Protein AF-A0A9X4DBH2-F1 (afdb_monomer)

Solvent-accessible surface area (backbone atoms only — not comparable to full-atom values): 5618 Å² total; per-residue (Å²): 136,82,80,78,72,73,73,74,44,54,33,68,60,86,96,43,78,29,51,61,69,58,45,52,50,52,53,50,53,49,46,52,51,32,44,53,52,13,64,74,72,30,42,86,63,58,96,86,48,52,70,72,48,34,61,42,11,27,55,34,41,23,24,67,49,37,30,56,54,22,40,54,47,9,51,42,30,42,74,34,65,38,63,69,54,24,56,48,30,36,50,52,20,52,51,46,36,52,50,28,48,50,71,54,75,108

Organism: NCBI:txid2219225

Nearest PDB structures (foldseek):
  2ib0-assembly1_B  TM=3.174E-01  e=1.523E+00  Mycobacterium tuberculosis
  6kmw-assembly1_aL  TM=4.645E-01  e=9.413E+00  Halomicronema hongdechloris C2206
  5fej-assembly4_D  TM=3.780E-01  e=9.964E+00  Synechocystis sp. PCC 6803

Foldseek 3Di:
DDPPPPPQLWQDDPPDTDGPVRLVVVLVVQLVVQLVVLVVFADDDDPPDDLVNLCRHSLNSSLVSQQVSLQVSLVSCVVSVNPPSVVVSNVVSVVSNVVSVVVSVD

Radius of gyration: 17.28 Å; Cα contacts (8 Å, |Δi|>4): 114; chains: 1; bounding box: 37×26×58 Å

Mean predicted aligned error: 6.91 Å

Secondary structure (DSSP, 8-state):
----------EEETTEEE-HHHHHHHHHHHHHHHHHHHHHH-B---TT--HHHHHTBHHHHHHHHHHHHHHHHHHHHHHTT-HHHHHHHHHHHHHHHHHHHHHHH-

Structure (mmCIF, N/CA/C/O backbone):
data_AF-A0A9X4DBH2-F1
#
_entry.id   AF-A0A9X4DBH2-F1
#
loop_
_atom_site.group_PDB
_atom_site.id
_atom_site.type_symbol
_atom_site.label_atom_id
_atom_site.label_alt_id
_atom_site.label_comp_id
_atom_site.label_asym_id
_atom_site.label_entity_id
_atom_site.label_seq_id
_atom_site.pdbx_PDB_ins_code
_atom_site.Cartn_x
_atom_site.Cartn_y
_atom_site.Cartn_z
_atom_site.occupancy
_atom_site.B_iso_or_equiv
_atom_site.auth_seq_id
_atom_site.auth_comp_id
_atom_site.auth_asym_id
_atom_site.auth_atom_id
_atom_site.pdbx_PDB_model_num
ATOM 1 N N . MET A 1 1 ? -19.204 12.731 36.543 1.00 34.22 1 MET A N 1
ATOM 2 C CA . MET A 1 1 ? -18.697 13.054 35.193 1.00 34.22 1 MET A CA 1
ATOM 3 C C . MET A 1 1 ? -17.994 11.804 34.668 1.00 34.22 1 MET A C 1
ATOM 5 O O . MET A 1 1 ? -16.819 11.606 34.934 1.00 34.22 1 MET A O 1
ATOM 9 N N . GLN A 1 2 ? -18.747 10.875 34.071 1.00 34.38 2 GLN A N 1
ATOM 10 C CA . GLN A 1 2 ? -18.169 9.677 33.456 1.00 34.38 2 GLN A CA 1
ATOM 11 C C . GLN A 1 2 ? -17.571 10.099 32.118 1.00 34.38 2 GLN A C 1
ATOM 13 O O . GLN A 1 2 ? -18.290 10.517 31.214 1.00 34.38 2 GLN A O 1
ATOM 18 N N . THR A 1 3 ? -16.249 10.038 32.016 1.00 40.84 3 THR A N 1
ATOM 19 C CA . THR A 1 3 ? -15.541 10.124 30.746 1.00 40.84 3 THR A CA 1
ATOM 20 C C . THR A 1 3 ? -15.946 8.908 29.922 1.00 40.84 3 THR A C 1
ATOM 22 O O . THR A 1 3 ? -15.447 7.803 30.111 1.00 40.84 3 THR A O 1
ATOM 25 N N . THR A 1 4 ? -16.901 9.092 29.014 1.00 37.91 4 THR A N 1
ATOM 26 C CA . THR A 1 4 ? -17.149 8.152 27.922 1.00 37.91 4 THR A CA 1
ATOM 27 C C . THR A 1 4 ? -15.887 8.118 27.070 1.00 37.91 4 THR A C 1
ATOM 29 O O . THR A 1 4 ? -15.710 8.934 26.163 1.00 37.91 4 THR A O 1
ATOM 32 N N . VAL A 1 5 ? -14.964 7.221 27.421 1.00 41.44 5 VAL A N 1
ATOM 33 C CA . VAL A 1 5 ? -13.816 6.861 26.595 1.00 41.44 5 VAL A CA 1
ATOM 34 C C . VAL A 1 5 ? -14.413 6.358 25.292 1.00 41.44 5 VAL A C 1
ATOM 36 O O . VAL A 1 5 ? -15.050 5.308 25.254 1.00 41.44 5 VAL A O 1
ATOM 39 N N . LYS A 1 6 ? -14.311 7.189 24.254 1.00 40.91 6 LYS A N 1
ATOM 40 C CA . LYS A 1 6 ? -14.785 6.912 22.902 1.00 40.91 6 LYS A CA 1
ATOM 41 C C . LYS A 1 6 ? -14.257 5.529 22.522 1.00 40.91 6 LYS A C 1
ATOM 43 O O . LYS A 1 6 ? -13.046 5.358 22.410 1.00 40.91 6 LYS A O 1
ATOM 48 N N . SER A 1 7 ? -15.166 4.554 22.454 1.00 43.62 7 SER A N 1
ATO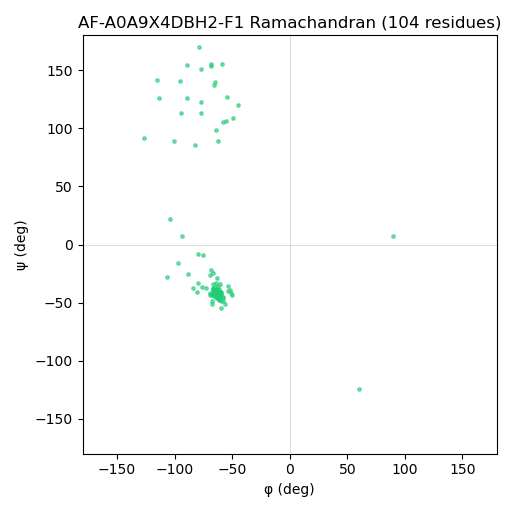M 49 C CA . SER A 1 7 ? -14.875 3.164 22.106 1.00 43.62 7 SER A CA 1
ATOM 50 C C . SER A 1 7 ? -13.947 3.168 20.893 1.00 43.62 7 SER A C 1
ATOM 52 O O . SER A 1 7 ? -14.254 3.814 19.887 1.00 43.62 7 SER A O 1
ATOM 54 N N . ALA A 1 8 ? -12.757 2.584 21.048 1.00 57.84 8 ALA A N 1
ATOM 55 C CA . ALA A 1 8 ? -11.793 2.492 19.964 1.00 57.84 8 ALA A CA 1
ATOM 56 C C . ALA A 1 8 ? -12.495 1.816 18.784 1.00 57.84 8 ALA A C 1
ATOM 58 O O . ALA A 1 8 ? -13.101 0.765 18.968 1.00 57.84 8 ALA A O 1
ATOM 59 N N . ALA A 1 9 ? -12.463 2.442 17.608 1.00 66.12 9 ALA A N 1
ATOM 60 C CA . ALA A 1 9 ? -13.051 1.881 16.400 1.00 66.12 9 ALA A CA 1
ATOM 61 C C . ALA A 1 9 ? -12.446 0.488 16.156 1.00 66.12 9 ALA A C 1
ATOM 63 O O . ALA A 1 9 ? -11.269 0.375 15.806 1.00 66.12 9 ALA A O 1
ATOM 64 N N . GLU A 1 10 ? -13.221 -0.567 16.407 1.00 82.44 10 GLU A N 1
ATOM 65 C CA . GLU A 1 10 ? -12.807 -1.938 16.125 1.00 82.44 10 GLU A CA 1
ATOM 66 C C . GLU A 1 10 ? -12.941 -2.183 14.623 1.00 82.44 10 GLU A C 1
ATOM 68 O O . GLU A 1 10 ? -14.003 -1.993 14.029 1.00 82.44 10 GLU A O 1
ATOM 73 N N . ILE A 1 11 ? -11.834 -2.572 13.995 1.00 84.12 11 ILE A N 1
ATOM 74 C CA . ILE A 1 11 ? -11.768 -2.835 12.561 1.00 84.12 11 ILE A CA 1
ATOM 75 C C . ILE A 1 11 ? -11.983 -4.331 12.358 1.00 84.12 11 ILE A C 1
ATOM 77 O O . ILE A 1 11 ? -11.157 -5.151 12.765 1.00 84.12 11 ILE A O 1
ATOM 81 N N . GLU A 1 12 ? -13.106 -4.685 11.737 1.00 85.19 12 GLU A N 1
ATOM 82 C CA . GLU A 1 12 ? -13.455 -6.073 11.434 1.00 85.19 12 GLU A CA 1
ATOM 83 C C . GLU A 1 12 ? -12.901 -6.489 10.063 1.00 85.19 12 GLU A C 1
ATOM 85 O O . GLU A 1 12 ? -13.168 -5.849 9.044 1.00 85.19 12 GLU A O 1
ATOM 90 N N . VAL A 1 13 ? -12.147 -7.589 10.036 1.00 82.69 13 VAL A N 1
ATOM 91 C CA . VAL A 1 13 ? -11.588 -8.201 8.823 1.00 82.69 13 VAL A CA 1
ATOM 92 C C . VAL A 1 13 ? -11.996 -9.671 8.799 1.00 82.69 13 VAL A C 1
ATOM 94 O O . VAL A 1 13 ? -11.333 -10.533 9.379 1.00 82.69 13 VAL A O 1
ATOM 97 N N . GLY A 1 14 ? -13.126 -9.966 8.153 1.00 83.00 14 GLY A N 1
ATOM 98 C CA . GLY A 1 14 ? -13.719 -11.303 8.197 1.00 83.00 14 GLY A CA 1
ATOM 99 C C . GLY A 1 14 ? -14.066 -11.698 9.642 1.00 83.00 14 GLY A C 1
ATOM 100 O O . GLY A 1 14 ? -14.795 -10.951 10.292 1.00 83.00 14 GLY A O 1
ATOM 101 N N . PRO A 1 15 ? -13.565 -12.832 10.169 1.00 84.50 15 PRO A N 1
ATOM 102 C CA . PRO A 1 15 ? -13.826 -13.246 11.549 1.00 84.50 15 PRO A CA 1
ATOM 103 C C . PRO A 1 15 ? -12.948 -12.525 12.588 1.00 84.50 15 PRO A C 1
ATOM 105 O O . PRO A 1 15 ? -13.149 -12.707 13.787 1.00 84.50 15 PRO A O 1
ATOM 108 N N . PHE A 1 16 ? -11.951 -11.746 12.158 1.00 85.19 16 PHE A N 1
ATOM 109 C CA . PHE A 1 16 ? -10.978 -11.121 13.051 1.00 85.19 16 PHE A CA 1
ATOM 110 C C . PHE A 1 16 ? -11.376 -9.689 13.406 1.00 85.19 16 PHE A C 1
ATOM 112 O O . PHE A 1 16 ? -11.814 -8.921 12.548 1.00 85.19 16 PHE A O 1
ATOM 119 N N . ARG A 1 17 ? -11.157 -9.312 14.669 1.00 87.00 17 ARG A N 1
ATOM 120 C CA . ARG A 1 17 ? -11.335 -7.945 15.170 1.00 87.00 17 ARG A CA 1
ATOM 121 C C . ARG A 1 17 ? -9.993 -7.366 15.571 1.00 87.00 17 ARG A C 1
ATOM 123 O O . ARG A 1 17 ? -9.275 -7.960 16.373 1.00 87.00 17 ARG A O 1
ATOM 130 N N . TYR A 1 18 ? -9.671 -6.203 15.026 1.00 85.56 18 TYR A N 1
ATOM 131 C CA . TYR A 1 18 ? -8.435 -5.499 15.322 1.00 85.56 18 TYR A CA 1
ATOM 132 C C . TYR A 1 18 ? -8.727 -4.174 16.011 1.00 85.56 18 TYR A C 1
ATOM 134 O O . TYR A 1 18 ? -9.640 -3.440 15.634 1.00 85.56 18 TYR A O 1
ATOM 142 N N . THR A 1 19 ? -7.884 -3.824 16.980 1.00 88.50 19 THR A N 1
ATOM 143 C CA . THR A 1 19 ? -7.747 -2.421 17.372 1.00 88.50 19 THR A CA 1
ATOM 144 C C . THR A 1 19 ? -7.082 -1.652 16.234 1.00 88.50 19 THR A C 1
ATOM 146 O O . THR A 1 19 ? -6.307 -2.217 15.461 1.00 88.50 19 THR A O 1
ATOM 149 N N . GLU A 1 20 ? -7.320 -0.347 16.159 1.00 84.31 20 GLU A N 1
ATOM 150 C CA . GLU A 1 20 ? -6.730 0.523 15.135 1.00 84.31 20 GLU A CA 1
ATOM 151 C C . GLU A 1 20 ? -5.197 0.378 15.031 1.00 84.31 20 GLU A C 1
ATOM 153 O O . GLU A 1 20 ? -4.647 0.260 13.939 1.00 84.31 20 GLU A O 1
ATOM 158 N N . ARG A 1 21 ? -4.495 0.283 16.171 1.00 85.94 21 ARG A N 1
ATOM 159 C CA . ARG A 1 21 ? -3.035 0.082 16.207 1.00 85.94 21 ARG A CA 1
ATOM 160 C C . ARG A 1 21 ? -2.613 -1.287 15.682 1.00 85.94 21 ARG A C 1
ATOM 162 O O . ARG A 1 21 ? -1.647 -1.373 14.929 1.00 85.94 21 ARG A O 1
ATOM 169 N N . ALA A 1 22 ? -3.321 -2.346 16.076 1.00 88.12 22 ALA A N 1
ATOM 170 C CA . ALA A 1 22 ? -3.032 -3.695 15.596 1.00 88.12 22 ALA A CA 1
ATOM 171 C C . ALA A 1 22 ? -3.283 -3.802 14.086 1.00 88.12 22 ALA A C 1
ATOM 173 O O . ALA A 1 22 ? -2.507 -4.435 13.379 1.00 88.12 22 ALA A O 1
ATOM 174 N N . TYR A 1 23 ? -4.317 -3.123 13.591 1.00 89.94 23 TYR A N 1
ATOM 175 C CA . TYR A 1 23 ? -4.628 -3.058 12.172 1.00 89.94 23 TYR A CA 1
ATOM 176 C C . TYR A 1 23 ? -3.573 -2.292 11.361 1.00 89.94 23 TYR A C 1
ATOM 178 O O . TYR A 1 23 ? -3.149 -2.728 10.295 1.00 89.94 23 TYR A O 1
ATOM 186 N N . LEU A 1 24 ? -3.082 -1.164 11.876 1.00 88.81 24 LEU A N 1
ATOM 187 C CA . LEU A 1 24 ? -1.969 -0.456 11.242 1.00 88.81 24 LEU A CA 1
ATOM 188 C C . LEU A 1 24 ? -0.692 -1.300 11.224 1.00 88.81 24 LEU A C 1
ATOM 190 O O . LEU A 1 24 ? 0.025 -1.294 10.226 1.00 88.81 24 LEU A O 1
ATOM 194 N N . ALA A 1 25 ? -0.421 -2.053 12.292 1.00 90.12 25 ALA A N 1
ATOM 195 C CA . ALA A 1 25 ? 0.717 -2.963 12.335 1.00 90.12 25 ALA A CA 1
ATOM 196 C C . ALA A 1 25 ? 0.591 -4.087 11.293 1.00 90.12 25 ALA A C 1
ATOM 198 O O . ALA A 1 25 ? 1.570 -4.397 10.618 1.00 90.12 25 ALA A O 1
ATOM 199 N N . THR A 1 26 ? -0.600 -4.665 11.097 1.00 91.38 26 THR A N 1
ATOM 200 C CA . THR A 1 26 ? -0.802 -5.681 10.051 1.00 91.38 26 THR A CA 1
ATOM 201 C C . THR A 1 26 ? -0.645 -5.093 8.652 1.00 91.38 26 THR A C 1
ATOM 203 O O . THR A 1 26 ? 0.021 -5.704 7.817 1.00 91.38 26 THR A O 1
ATOM 206 N N . LEU A 1 27 ? -1.171 -3.890 8.400 1.00 91.38 27 LEU A N 1
ATOM 207 C CA . LEU A 1 27 ? -0.959 -3.176 7.138 1.00 91.38 27 LEU A CA 1
ATOM 208 C C . LEU A 1 27 ? 0.523 -2.874 6.880 1.00 91.38 27 LEU A C 1
ATOM 210 O O . LEU A 1 27 ? 0.990 -3.048 5.757 1.00 91.38 27 LEU A O 1
ATOM 214 N N . LEU A 1 28 ? 1.273 -2.472 7.910 1.00 91.62 28 LEU A N 1
ATOM 215 C CA . LEU A 1 28 ? 2.715 -2.246 7.815 1.00 91.62 28 LEU A CA 1
ATOM 216 C C . LEU A 1 28 ? 3.453 -3.540 7.445 1.00 91.62 28 LEU A C 1
ATOM 218 O O . LEU A 1 28 ? 4.260 -3.542 6.518 1.00 91.62 28 LEU A O 1
ATOM 222 N N . CYS A 1 29 ? 3.152 -4.651 8.123 1.00 93.94 29 CYS A N 1
ATOM 223 C CA . CYS A 1 29 ? 3.741 -5.953 7.809 1.00 93.94 29 CYS A CA 1
ATOM 224 C C . CYS A 1 29 ? 3.433 -6.387 6.368 1.00 93.94 29 CYS A C 1
ATOM 226 O O . CYS A 1 29 ? 4.320 -6.876 5.671 1.00 93.94 29 CYS A O 1
ATOM 228 N N . LEU A 1 30 ? 2.201 -6.166 5.898 1.00 93.25 30 LEU A N 1
ATOM 229 C CA . LEU A 1 30 ? 1.812 -6.445 4.515 1.00 93.25 30 LEU A CA 1
ATOM 230 C C . LEU A 1 30 ? 2.559 -5.556 3.515 1.00 93.25 30 LEU A C 1
ATOM 232 O O . LEU A 1 30 ? 2.999 -6.054 2.484 1.00 93.25 30 LEU A O 1
ATOM 236 N N . ALA A 1 31 ? 2.752 -4.272 3.821 1.00 92.25 31 ALA A N 1
ATOM 237 C CA . ALA A 1 31 ? 3.518 -3.360 2.975 1.00 92.25 31 ALA A CA 1
ATOM 238 C C . ALA A 1 31 ? 5.001 -3.761 2.891 1.00 92.25 31 ALA A C 1
ATOM 240 O O . ALA A 1 31 ? 5.579 -3.757 1.806 1.00 92.25 31 ALA A O 1
ATOM 241 N N . ILE A 1 32 ? 5.609 -4.175 4.007 1.00 93.19 32 ILE A N 1
ATOM 242 C CA . ILE A 1 32 ? 6.980 -4.707 4.027 1.00 93.19 32 ILE A CA 1
ATOM 243 C C . ILE A 1 32 ? 7.064 -5.995 3.198 1.00 93.19 32 ILE A C 1
ATOM 245 O O . ILE A 1 32 ? 7.971 -6.141 2.380 1.00 93.19 32 ILE A O 1
ATOM 249 N N . GLY A 1 33 ? 6.099 -6.905 3.356 1.00 93.94 33 GLY A N 1
ATOM 250 C CA . GLY A 1 33 ? 6.009 -8.118 2.544 1.00 93.94 33 GLY A CA 1
ATOM 251 C C . GLY A 1 33 ? 5.869 -7.812 1.051 1.00 93.94 33 GLY A C 1
ATOM 252 O O . GLY A 1 33 ? 6.564 -8.409 0.235 1.00 93.94 33 GLY A O 1
ATOM 253 N N . ALA A 1 34 ? 5.038 -6.832 0.690 1.00 93.81 34 ALA A N 1
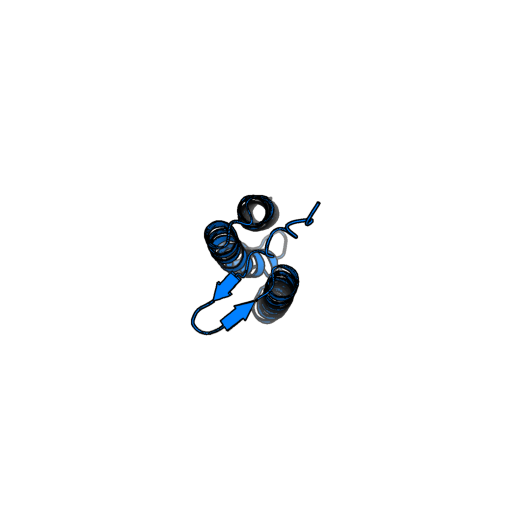ATOM 254 C CA . ALA A 1 34 ? 4.878 -6.369 -0.685 1.00 93.81 34 ALA A CA 1
ATOM 255 C C . ALA A 1 34 ? 6.188 -5.819 -1.269 1.00 93.81 34 ALA A C 1
ATOM 257 O O . ALA A 1 34 ? 6.525 -6.138 -2.406 1.00 93.81 34 ALA A O 1
ATOM 258 N N . LEU A 1 35 ? 6.952 -5.047 -0.492 1.00 91.88 35 LEU A N 1
ATOM 259 C CA . LEU A 1 35 ? 8.266 -4.543 -0.904 1.00 91.88 35 LEU A CA 1
ATOM 260 C C . LEU A 1 35 ? 9.280 -5.675 -1.099 1.00 91.88 35 LEU A C 1
ATOM 262 O O . LEU A 1 35 ? 9.994 -5.687 -2.100 1.00 91.88 35 LEU A O 1
ATOM 266 N N . ALA A 1 36 ? 9.321 -6.645 -0.183 1.00 93.00 36 ALA A N 1
ATOM 267 C CA . ALA A 1 36 ? 10.195 -7.806 -0.313 1.00 93.00 36 ALA A CA 1
ATOM 268 C C . ALA A 1 36 ? 9.845 -8.624 -1.569 1.00 93.00 36 ALA A C 1
ATOM 270 O O . ALA A 1 36 ? 10.722 -8.913 -2.380 1.00 93.00 36 ALA A O 1
ATOM 271 N N . LEU A 1 37 ? 8.561 -8.908 -1.802 1.00 92.69 37 LEU A N 1
ATOM 272 C CA . LEU A 1 37 ? 8.103 -9.598 -3.012 1.00 92.69 37 LEU A CA 1
ATOM 273 C C . LEU A 1 37 ? 8.440 -8.811 -4.282 1.00 92.69 37 LEU A C 1
ATOM 275 O O . LEU A 1 37 ? 8.929 -9.385 -5.254 1.00 92.69 37 LEU A O 1
ATOM 279 N N . ALA A 1 38 ? 8.244 -7.493 -4.264 1.00 93.12 38 ALA A N 1
ATOM 280 C CA . ALA A 1 38 ? 8.611 -6.635 -5.379 1.00 93.12 38 ALA A CA 1
ATOM 281 C C . ALA A 1 38 ? 10.118 -6.672 -5.664 1.00 93.12 38 ALA A C 1
ATOM 283 O O . ALA A 1 38 ? 10.500 -6.704 -6.828 1.00 93.12 38 ALA A O 1
ATOM 284 N N . SER A 1 39 ? 10.975 -6.728 -4.639 1.00 90.50 39 SER A N 1
ATOM 285 C CA . SER A 1 39 ? 12.428 -6.871 -4.827 1.00 90.50 39 SER A CA 1
ATOM 286 C C . SER A 1 39 ? 12.852 -8.241 -5.362 1.00 90.50 39 SER A C 1
ATOM 288 O O . SER A 1 39 ? 13.881 -8.340 -6.020 1.00 90.50 39 SER A O 1
ATOM 290 N N . MET A 1 40 ? 12.067 -9.292 -5.108 1.00 92.75 40 MET A N 1
ATOM 291 C CA . MET A 1 40 ? 12.357 -10.639 -5.609 1.00 92.75 40 MET A CA 1
ATOM 292 C C . MET A 1 40 ? 11.959 -10.823 -7.076 1.00 92.75 40 MET A C 1
ATOM 294 O O . MET A 1 40 ? 12.595 -11.597 -7.785 1.00 92.75 40 MET A O 1
ATOM 298 N N . VAL A 1 41 ? 10.888 -10.158 -7.518 1.00 90.88 41 VAL A N 1
ATOM 299 C CA . VAL A 1 41 ? 10.290 -10.368 -8.851 1.00 90.88 41 VAL A CA 1
ATOM 300 C C . VAL A 1 41 ? 10.586 -9.214 -9.810 1.00 90.88 41 VAL A C 1
ATOM 302 O O . VAL A 1 41 ? 10.608 -9.398 -11.025 1.00 90.88 41 VAL A O 1
ATOM 305 N N . GLY A 1 42 ? 10.787 -8.011 -9.279 1.00 85.69 42 GLY A N 1
ATOM 306 C CA . GLY A 1 42 ? 10.964 -6.806 -10.071 1.00 85.69 42 GLY A CA 1
ATOM 307 C C . GLY A 1 42 ? 12.344 -6.682 -10.688 1.00 85.69 42 GLY A C 1
ATOM 308 O O . GLY A 1 42 ? 13.353 -7.133 -10.153 1.00 85.69 42 GLY A O 1
ATOM 309 N N . SER A 1 43 ? 12.375 -6.009 -11.830 1.00 85.25 43 SER A N 1
ATOM 310 C CA . SER A 1 43 ? 13.613 -5.661 -12.515 1.00 85.25 43 SER A CA 1
ATOM 311 C C . SER A 1 43 ? 14.152 -4.305 -12.047 1.00 85.25 43 SER A C 1
ATOM 313 O O . SER A 1 43 ? 13.403 -3.434 -11.591 1.00 85.25 43 SER A O 1
ATOM 315 N N . HIS A 1 44 ? 15.464 -4.115 -12.180 1.00 86.62 44 HIS A N 1
ATOM 316 C CA . HIS A 1 44 ? 16.116 -2.812 -12.053 1.00 86.62 44 HIS A CA 1
ATOM 317 C C . HIS A 1 44 ? 16.402 -2.277 -13.463 1.00 86.62 44 HIS A C 1
ATOM 319 O O . HIS A 1 44 ? 17.449 -2.601 -14.028 1.00 86.62 44 HIS A O 1
ATOM 325 N N . PRO A 1 45 ? 15.458 -1.541 -14.081 1.00 80.88 45 PRO A N 1
ATOM 326 C CA . PRO A 1 45 ? 15.624 -1.061 -15.447 1.00 80.88 45 PRO A CA 1
ATOM 327 C C . PRO A 1 45 ? 16.787 -0.066 -15.550 1.00 80.88 45 PRO A C 1
ATOM 329 O O .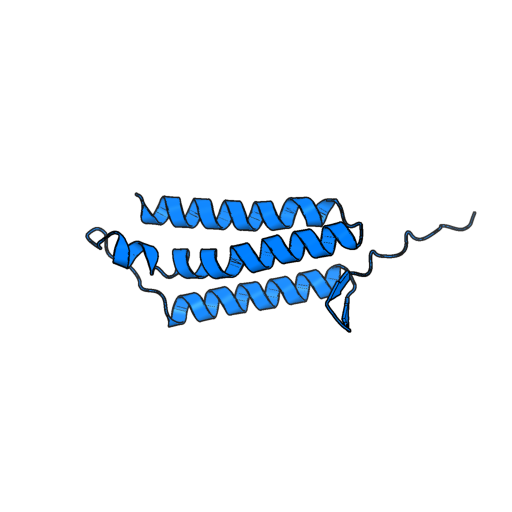 PRO A 1 45 ? 16.965 0.795 -14.690 1.00 80.88 45 PRO A O 1
ATOM 332 N N . THR A 1 46 ? 17.561 -0.172 -16.628 1.00 83.12 46 THR A N 1
ATOM 333 C CA . THR A 1 46 ? 18.535 0.845 -17.050 1.00 83.12 46 THR A CA 1
ATOM 334 C C . THR A 1 46 ? 17.829 2.002 -17.772 1.00 83.12 46 THR A C 1
ATOM 336 O O . THR A 1 46 ? 16.644 1.900 -18.098 1.00 83.12 46 THR A O 1
ATOM 339 N N . SER A 1 47 ? 18.535 3.108 -18.048 1.00 77.25 47 SER A N 1
ATOM 340 C CA . SER A 1 47 ? 17.958 4.281 -18.738 1.00 77.25 47 SER A CA 1
ATOM 341 C C . SER A 1 47 ? 17.286 3.922 -20.066 1.00 77.25 47 SER A C 1
ATOM 343 O O . SER A 1 47 ? 16.229 4.456 -20.389 1.00 77.25 47 SER A O 1
ATOM 345 N N . ASP A 1 48 ? 17.847 2.953 -20.785 1.00 82.56 48 ASP A N 1
ATOM 346 C CA . ASP A 1 48 ? 17.410 2.582 -22.134 1.00 82.56 48 ASP A CA 1
ATOM 347 C C . ASP A 1 48 ? 16.383 1.437 -22.116 1.00 82.56 48 ASP A C 1
ATOM 349 O O . ASP A 1 48 ? 16.018 0.881 -23.154 1.00 82.56 48 ASP A O 1
ATOM 353 N N . ALA A 1 49 ? 15.917 1.048 -20.926 1.00 82.19 49 ALA A N 1
ATOM 354 C CA . ALA A 1 49 ? 14.955 -0.025 -20.771 1.00 82.19 49 ALA A CA 1
ATOM 355 C C . ALA A 1 49 ? 13.606 0.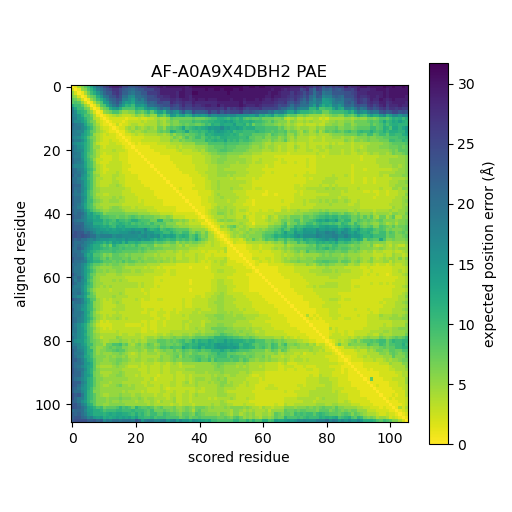345 -21.400 1.00 82.19 49 ALA A C 1
ATOM 357 O O . ALA A 1 49 ? 13.078 1.445 -21.211 1.00 82.19 49 ALA A O 1
ATOM 358 N N . THR A 1 50 ? 13.017 -0.625 -22.101 1.00 87.38 50 THR A N 1
ATOM 359 C CA . THR A 1 50 ? 11.690 -0.482 -22.707 1.00 87.38 50 THR A CA 1
ATOM 360 C C . THR A 1 50 ? 10.624 -0.172 -21.655 1.00 87.38 50 THR A C 1
ATOM 362 O O . THR A 1 50 ? 10.743 -0.575 -20.494 1.00 87.38 50 THR A O 1
ATOM 365 N N . LEU A 1 51 ? 9.526 0.472 -22.070 1.00 85.25 51 LEU A N 1
ATOM 366 C CA . LEU A 1 51 ? 8.380 0.740 -21.192 1.00 85.25 51 LEU A CA 1
ATOM 367 C C . LEU A 1 51 ? 7.885 -0.540 -20.495 1.00 85.25 51 LEU A C 1
ATOM 369 O O . LEU A 1 51 ? 7.575 -0.513 -19.309 1.00 85.25 51 LEU A O 1
ATOM 373 N N . ALA A 1 52 ? 7.870 -1.673 -21.205 1.00 85.56 52 ALA A N 1
ATOM 374 C CA . ALA A 1 52 ? 7.476 -2.962 -20.643 1.00 85.56 52 ALA A CA 1
ATOM 375 C C . ALA A 1 52 ? 8.380 -3.381 -19.471 1.00 85.56 52 ALA A C 1
ATOM 377 O O . ALA A 1 52 ? 7.881 -3.777 -18.424 1.00 85.56 52 ALA A O 1
ATOM 378 N N . THR A 1 53 ? 9.700 -3.226 -19.599 1.00 85.88 53 THR A N 1
ATOM 379 C CA . THR A 1 53 ? 10.652 -3.506 -18.511 1.00 85.88 53 THR A CA 1
ATOM 380 C C . THR A 1 53 ? 10.443 -2.561 -17.327 1.00 85.88 53 THR A C 1
ATOM 382 O O . THR A 1 53 ? 10.456 -2.995 -16.178 1.00 85.88 53 THR A O 1
ATOM 385 N N . ARG A 1 54 ? 10.176 -1.277 -17.592 1.00 86.06 54 ARG A N 1
ATOM 386 C CA . ARG A 1 54 ? 9.909 -0.270 -16.552 1.00 86.06 54 ARG A CA 1
ATOM 387 C C . ARG A 1 54 ? 8.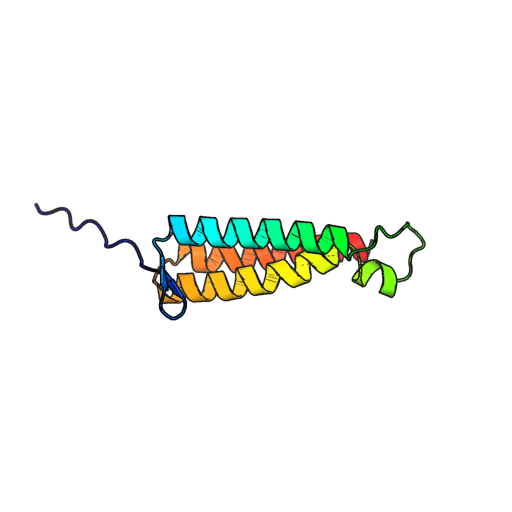598 -0.531 -15.793 1.00 86.06 54 ARG A C 1
ATOM 389 O O . ARG A 1 54 ? 8.547 -0.331 -14.581 1.00 86.06 54 ARG A O 1
ATOM 396 N N . MET A 1 55 ? 7.577 -1.068 -16.463 1.00 86.06 55 MET A N 1
ATOM 397 C CA . MET A 1 55 ? 6.308 -1.492 -15.843 1.00 86.06 55 MET A CA 1
ATOM 398 C C . MET A 1 55 ? 6.457 -2.716 -14.928 1.00 86.06 55 MET A C 1
ATOM 400 O O . MET A 1 55 ? 5.645 -2.915 -14.028 1.00 86.06 55 MET A O 1
ATOM 404 N N . VAL A 1 56 ? 7.515 -3.508 -15.118 1.00 88.88 56 VAL A N 1
ATOM 405 C CA . VAL A 1 56 ? 7.894 -4.640 -14.252 1.00 88.88 56 VAL A CA 1
ATOM 406 C C . VAL A 1 56 ? 9.085 -4.250 -13.361 1.00 88.88 56 VAL A C 1
ATOM 408 O O . VAL A 1 56 ? 9.844 -5.095 -12.885 1.00 88.88 56 VAL A O 1
ATOM 411 N N . SER A 1 57 ? 9.300 -2.952 -13.138 1.00 91.19 57 SER A N 1
ATOM 412 C CA . SER A 1 57 ? 10.309 -2.493 -12.188 1.00 91.19 57 SER A CA 1
ATOM 413 C C . SER A 1 57 ? 9.901 -2.837 -10.758 1.00 91.19 57 SER A C 1
ATOM 415 O O . SER A 1 57 ? 8.712 -2.909 -10.436 1.00 91.19 57 SER A O 1
ATOM 417 N N . VAL A 1 58 ? 10.887 -2.988 -9.873 1.00 91.88 58 VAL A N 1
ATOM 418 C CA . VAL A 1 58 ? 10.644 -3.183 -8.431 1.00 91.88 58 VAL A CA 1
ATOM 419 C C . VAL A 1 58 ? 9.678 -2.127 -7.881 1.00 91.88 58 VAL A C 1
ATOM 421 O O . VAL A 1 58 ? 8.750 -2.458 -7.148 1.00 91.88 58 VAL A O 1
ATOM 424 N N . GLN A 1 59 ? 9.845 -0.860 -8.270 1.00 90.12 59 GLN A N 1
ATOM 425 C CA . GLN A 1 59 ? 8.984 0.231 -7.809 1.00 90.12 59 GLN A CA 1
ATOM 426 C C . GLN A 1 59 ? 7.546 0.085 -8.310 1.00 90.12 59 GLN A C 1
ATOM 428 O O . GLN A 1 59 ? 6.610 0.278 -7.531 1.00 90.12 59 GLN A O 1
ATOM 433 N N . MET A 1 60 ? 7.358 -0.299 -9.577 1.00 92.06 60 MET A N 1
ATOM 434 C CA . MET A 1 60 ? 6.013 -0.478 -10.112 1.00 92.06 60 MET A CA 1
ATOM 435 C C . MET A 1 60 ? 5.294 -1.679 -9.514 1.00 92.06 60 MET A C 1
ATOM 437 O O . MET A 1 60 ? 4.133 -1.564 -9.122 1.00 92.06 60 MET A O 1
ATOM 441 N N . ILE A 1 61 ? 5.984 -2.809 -9.370 1.00 93.00 61 ILE A N 1
ATOM 442 C CA . ILE A 1 61 ? 5.411 -3.990 -8.719 1.00 93.00 61 ILE A CA 1
ATOM 443 C C . ILE A 1 61 ? 5.043 -3.667 -7.268 1.00 93.00 61 ILE A C 1
ATOM 445 O O . ILE A 1 61 ? 3.938 -3.988 -6.833 1.00 93.00 61 ILE A O 1
ATOM 449 N N . ALA A 1 62 ? 5.918 -2.972 -6.534 1.00 92.56 62 ALA A N 1
ATOM 450 C CA . ALA A 1 62 ? 5.621 -2.533 -5.174 1.00 92.56 62 ALA A CA 1
ATOM 451 C C . ALA A 1 62 ? 4.367 -1.651 -5.128 1.00 92.56 62 ALA A C 1
ATOM 453 O O . ALA A 1 62 ? 3.493 -1.872 -4.291 1.00 92.56 62 ALA A O 1
ATOM 454 N N . ALA A 1 63 ? 4.232 -0.693 -6.047 1.00 92.75 63 ALA A N 1
ATOM 455 C CA . ALA A 1 63 ? 3.053 0.160 -6.106 1.00 92.75 63 ALA A CA 1
ATOM 456 C C . ALA A 1 63 ? 1.774 -0.629 -6.422 1.00 92.75 63 ALA A C 1
ATOM 458 O O . ALA A 1 63 ? 0.762 -0.430 -5.750 1.00 92.75 63 ALA A O 1
ATOM 459 N N . TYR A 1 64 ? 1.818 -1.574 -7.364 1.00 92.50 64 TYR A N 1
ATOM 460 C CA . TYR A 1 64 ? 0.667 -2.426 -7.677 1.00 92.50 64 TYR A CA 1
ATOM 461 C C . TYR A 1 64 ? 0.235 -3.318 -6.513 1.00 92.50 64 TYR A C 1
ATOM 463 O O . TYR A 1 64 ? -0.951 -3.620 -6.395 1.00 92.50 64 TYR A O 1
ATOM 471 N N . LEU A 1 65 ? 1.158 -3.707 -5.633 1.00 93.50 65 LEU A N 1
ATOM 472 C CA . LEU A 1 65 ? 0.838 -4.461 -4.422 1.00 93.50 65 LEU A CA 1
ATOM 473 C C . LEU A 1 65 ? 0.322 -3.551 -3.294 1.00 93.50 65 LEU A C 1
ATOM 475 O O . LEU A 1 65 ? -0.635 -3.902 -2.608 1.00 93.50 65 LEU A O 1
ATOM 479 N N . ILE A 1 66 ? 0.909 -2.366 -3.108 1.00 93.06 66 ILE A N 1
ATOM 480 C CA . ILE A 1 66 ? 0.584 -1.450 -2.000 1.00 93.06 66 ILE A CA 1
ATOM 481 C C . ILE A 1 66 ? -0.746 -0.710 -2.220 1.00 93.06 66 ILE A C 1
ATOM 483 O O . ILE A 1 66 ? -1.498 -0.498 -1.264 1.00 93.06 66 ILE A O 1
ATOM 487 N N . VAL A 1 67 ? -1.084 -0.328 -3.454 1.00 93.75 67 VAL A N 1
ATOM 488 C CA . VAL A 1 67 ? -2.339 0.382 -3.777 1.00 93.75 67 VAL A CA 1
ATOM 489 C C . VAL A 1 67 ? -3.598 -0.376 -3.328 1.00 93.75 67 VAL A C 1
ATOM 491 O O . VAL A 1 67 ? -4.426 0.228 -2.640 1.00 93.75 67 VAL A O 1
ATOM 494 N N . PRO A 1 68 ? -3.792 -1.670 -3.645 1.00 92.12 68 PRO A N 1
ATOM 495 C CA . PRO A 1 68 ? -4.965 -2.399 -3.174 1.00 92.12 68 PRO A CA 1
ATOM 496 C C . PRO A 1 68 ? -4.950 -2.587 -1.652 1.00 92.12 68 PRO A C 1
ATOM 498 O O . PRO A 1 68 ? -5.997 -2.427 -1.030 1.00 92.12 68 PRO A O 1
ATOM 501 N N . ILE A 1 69 ? -3.787 -2.836 -1.033 1.00 92.50 69 ILE A N 1
ATOM 502 C CA . ILE A 1 69 ? -3.659 -2.963 0.434 1.00 92.50 69 ILE A CA 1
ATOM 503 C C . ILE A 1 69 ? -4.146 -1.686 1.126 1.00 92.50 69 ILE A C 1
ATOM 505 O O . ILE A 1 69 ? -4.957 -1.732 2.050 1.00 92.50 69 ILE A O 1
ATOM 509 N N . THR A 1 70 ? -3.678 -0.534 0.655 1.00 92.94 70 THR A N 1
ATOM 510 C CA . THR A 1 70 ? -4.026 0.771 1.224 1.00 92.94 70 THR A CA 1
ATOM 511 C C . THR A 1 70 ? -5.461 1.189 0.905 1.00 92.94 70 THR A C 1
ATOM 513 O O . THR A 1 70 ? -6.143 1.722 1.774 1.00 92.94 70 THR A O 1
ATOM 516 N N . SER A 1 71 ? -5.973 0.891 -0.290 1.00 91.25 71 SER A N 1
ATOM 517 C CA . SER A 1 71 ? -7.359 1.204 -0.665 1.00 91.25 71 SER A CA 1
ATOM 518 C C . SER A 1 71 ? -8.367 0.374 0.131 1.00 91.25 71 SER A C 1
ATOM 520 O O . SER A 1 71 ? -9.295 0.921 0.729 1.00 91.25 71 SER A O 1
ATOM 522 N N . VAL A 1 72 ? -8.157 -0.946 0.202 1.00 90.31 72 VAL A N 1
ATOM 523 C CA . VAL A 1 72 ? -8.986 -1.850 1.014 1.00 90.31 72 VAL A CA 1
ATOM 524 C C . VAL A 1 72 ? -8.848 -1.496 2.491 1.00 90.31 72 VAL A C 1
ATOM 526 O O . VAL A 1 72 ? -9.848 -1.459 3.208 1.00 90.31 72 VAL A O 1
ATOM 529 N N . GLY A 1 73 ? -7.639 -1.155 2.943 1.00 89.19 73 GLY A N 1
ATOM 530 C CA . GLY A 1 73 ? -7.429 -0.741 4.321 1.00 89.19 73 GLY A CA 1
ATOM 531 C C . GLY A 1 73 ? -8.125 0.562 4.689 1.00 89.19 73 GLY A C 1
ATOM 532 O O . GLY A 1 73 ? -8.759 0.645 5.738 1.00 89.19 73 GLY A O 1
ATOM 533 N N . GLY A 1 74 ? -8.108 1.548 3.793 1.00 88.81 74 GLY A N 1
ATOM 534 C CA . GLY A 1 74 ? -8.882 2.777 3.939 1.00 88.81 74 GLY A CA 1
ATOM 535 C C . GLY A 1 74 ? -10.385 2.508 4.024 1.00 88.81 74 GLY A C 1
ATOM 536 O O . GLY A 1 74 ? -11.058 3.059 4.895 1.00 88.81 74 GLY A O 1
ATOM 537 N N . PHE A 1 75 ? -10.910 1.608 3.187 1.00 89.31 75 PHE A N 1
ATOM 538 C CA . PHE A 1 75 ? -12.321 1.213 3.217 1.00 89.31 75 PHE A CA 1
ATOM 539 C C . PHE A 1 75 ? -12.723 0.547 4.543 1.00 89.31 75 PHE A C 1
ATOM 541 O O . PHE A 1 75 ? -13.762 0.879 5.118 1.00 89.31 75 PHE A O 1
ATOM 548 N N . LEU A 1 76 ? -11.891 -0.356 5.067 1.00 88.75 76 LEU A N 1
ATOM 549 C CA . LEU A 1 76 ? -12.139 -1.024 6.348 1.00 88.75 76 LEU A CA 1
ATOM 550 C C . LEU A 1 76 ? -12.076 -0.036 7.523 1.00 88.75 76 LEU A C 1
ATOM 552 O O . LEU A 1 76 ? -12.966 -0.038 8.375 1.00 88.75 76 LEU A O 1
ATOM 556 N N . CYS A 1 77 ? -11.105 0.882 7.518 1.00 86.69 77 CYS A N 1
ATOM 557 C CA . CYS A 1 77 ? -11.029 1.987 8.479 1.00 86.69 77 CYS A CA 1
ATOM 558 C C . CYS A 1 77 ? -12.256 2.908 8.407 1.00 86.69 77 CYS A C 1
ATOM 560 O O . CYS A 1 77 ? -12.780 3.321 9.443 1.00 86.69 77 CYS A O 1
ATOM 562 N N . HIS A 1 78 ? -12.745 3.207 7.197 1.00 88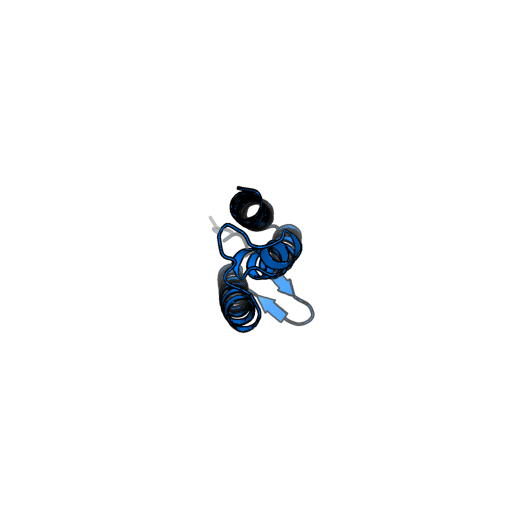.12 78 HIS A N 1
ATOM 563 C CA . HIS A 1 78 ? -13.952 4.010 6.994 1.00 88.12 78 HIS A CA 1
ATOM 564 C C . HIS A 1 78 ? -15.171 3.333 7.619 1.00 88.12 78 HIS A C 1
ATOM 566 O O . HIS A 1 78 ? -15.924 3.970 8.356 1.00 88.12 78 HIS A O 1
ATOM 572 N N . ARG A 1 79 ? -15.340 2.029 7.370 1.00 86.06 79 ARG A N 1
ATOM 573 C CA . ARG A 1 79 ? -16.444 1.232 7.915 1.00 86.06 79 ARG A CA 1
ATOM 574 C C . ARG A 1 79 ? -16.413 1.156 9.444 1.00 86.06 79 ARG A C 1
ATOM 576 O O . ARG A 1 79 ? -17.471 1.194 10.062 1.00 86.06 79 ARG A O 1
ATOM 583 N N . ALA A 1 80 ? -15.227 1.107 10.044 1.00 83.56 80 ALA A N 1
ATOM 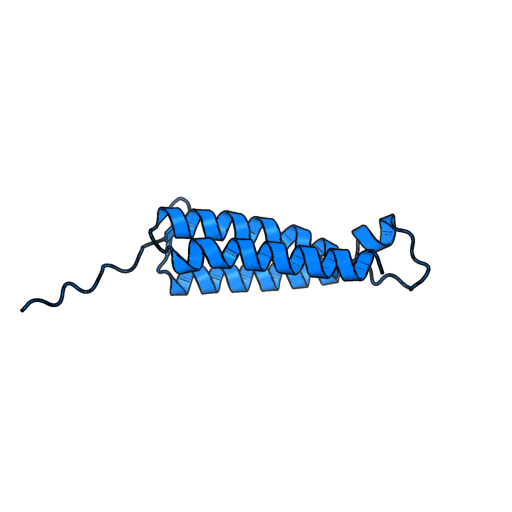584 C CA . ALA A 1 80 ? -15.049 1.132 11.497 1.00 83.56 80 ALA A CA 1
ATOM 585 C C . ALA A 1 80 ? -15.261 2.527 12.127 1.00 83.56 80 ALA A C 1
ATOM 587 O O . ALA A 1 80 ? -15.306 2.659 13.347 1.00 83.56 80 ALA A O 1
ATOM 588 N N . GLY A 1 81 ? -15.391 3.586 11.319 1.00 81.81 81 GLY A N 1
ATOM 589 C CA . GLY A 1 81 ? -15.587 4.958 11.795 1.00 81.81 81 GLY A CA 1
ATOM 590 C C . GLY A 1 81 ? -14.296 5.752 12.036 1.00 81.81 81 GLY A C 1
ATOM 591 O O . GLY A 1 81 ? -14.371 6.893 12.505 1.00 81.81 81 GLY A O 1
ATOM 592 N N . SER A 1 82 ? -13.119 5.219 11.675 1.00 80.56 82 SER A N 1
ATOM 593 C CA . SER A 1 82 ? -11.854 5.970 11.713 1.00 80.56 82 SER A CA 1
ATOM 594 C C . SER A 1 82 ? -11.691 6.825 10.451 1.00 80.56 82 SER A C 1
ATOM 596 O O . SER A 1 82 ? -11.077 6.432 9.457 1.00 80.56 82 SER A O 1
ATOM 598 N N . LYS A 1 83 ? -12.267 8.034 10.486 1.00 77.88 83 LYS A N 1
ATOM 599 C CA . LYS A 1 83 ? -12.272 8.973 9.347 1.00 77.88 83 LYS A CA 1
ATOM 600 C C . LYS A 1 83 ? -10.876 9.457 8.940 1.00 77.88 83 LYS A C 1
ATOM 602 O O . LYS A 1 83 ? -10.648 9.703 7.760 1.00 77.88 83 LYS A O 1
ATOM 607 N N . ALA A 1 84 ? -9.957 9.599 9.897 1.00 79.62 84 ALA A N 1
ATOM 608 C CA . ALA A 1 84 ? -8.599 10.067 9.623 1.00 79.62 84 ALA A CA 1
ATOM 609 C C . ALA A 1 84 ? -7.816 9.037 8.793 1.00 79.62 84 ALA A C 1
ATOM 611 O O . ALA A 1 84 ? -7.306 9.358 7.720 1.00 79.62 84 ALA A O 1
ATOM 612 N N . LEU A 1 85 ? -7.800 7.777 9.243 1.00 81.25 85 LEU A N 1
ATOM 613 C CA . LEU A 1 85 ? -7.127 6.695 8.527 1.00 81.25 85 LEU A CA 1
ATOM 614 C C . LEU A 1 85 ? -7.799 6.371 7.194 1.00 81.25 85 LEU A C 1
ATOM 616 O O . LEU A 1 85 ? -7.101 6.129 6.212 1.00 81.25 85 LEU A O 1
ATOM 620 N N . ALA A 1 86 ? -9.131 6.425 7.139 1.00 85.44 86 ALA A N 1
ATOM 621 C CA . ALA A 1 86 ? -9.898 6.185 5.921 1.00 85.44 86 ALA A CA 1
ATOM 622 C C . ALA A 1 86 ? -9.461 7.060 4.737 1.00 85.44 86 ALA A C 1
ATOM 624 O O . ALA A 1 86 ? -9.412 6.575 3.611 1.00 85.44 86 ALA A O 1
ATOM 625 N N . GLY A 1 87 ? -9.145 8.336 4.986 1.00 83.25 87 GLY A N 1
ATOM 626 C CA . GLY A 1 87 ? -8.675 9.255 3.948 1.00 83.25 87 GLY A CA 1
ATOM 627 C C . GLY A 1 87 ? -7.173 9.154 3.677 1.00 83.25 87 GLY A C 1
ATOM 628 O O . GLY A 1 87 ? -6.746 9.243 2.529 1.00 83.25 87 GLY A O 1
ATOM 629 N N . MET A 1 88 ? -6.364 8.945 4.720 1.00 89.25 88 MET A N 1
ATOM 630 C CA . MET A 1 88 ? -4.903 8.905 4.590 1.00 89.25 88 MET A CA 1
ATOM 631 C C . MET A 1 88 ? -4.406 7.672 3.834 1.00 89.25 88 MET A C 1
ATOM 633 O O . MET A 1 88 ? -3.508 7.788 3.007 1.00 89.25 88 MET A O 1
ATOM 637 N N . LEU A 1 89 ? -4.985 6.500 4.097 1.00 88.81 89 LEU A N 1
ATOM 638 C CA . LEU A 1 89 ? -4.529 5.236 3.516 1.00 88.81 89 LEU A CA 1
ATOM 639 C C . LEU A 1 89 ? -4.583 5.239 1.974 1.00 88.81 89 LEU A C 1
ATOM 641 O O . LEU A 1 89 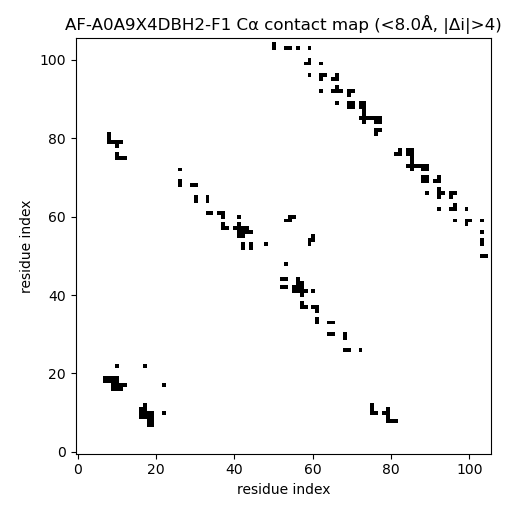? -3.530 5.061 1.360 1.00 88.81 89 LEU A O 1
ATOM 645 N N . PRO A 1 90 ? -5.724 5.530 1.320 1.00 88.19 90 PRO A N 1
ATOM 646 C CA . PRO A 1 90 ? -5.785 5.610 -0.140 1.00 88.19 90 PRO A CA 1
ATOM 647 C C . PR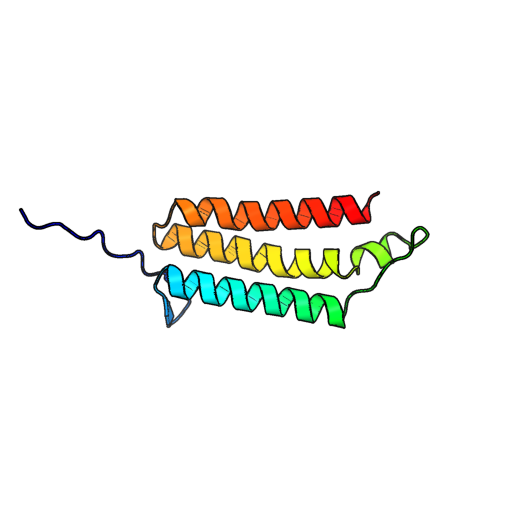O A 1 90 ? -4.857 6.683 -0.720 1.00 88.19 90 PRO A C 1
ATOM 649 O O . PRO A 1 90 ? -4.292 6.490 -1.794 1.00 88.19 90 PRO A O 1
ATOM 652 N N . LEU A 1 91 ? -4.663 7.795 -0.001 1.00 90.50 91 LEU A N 1
ATOM 653 C CA . LEU A 1 91 ? -3.764 8.869 -0.421 1.00 90.50 91 LEU A CA 1
ATOM 654 C C . LEU A 1 91 ? -2.296 8.416 -0.427 1.00 90.50 91 LEU A C 1
ATOM 656 O O . LEU A 1 91 ? -1.564 8.743 -1.357 1.00 90.50 91 LEU A O 1
ATOM 660 N N . ILE A 1 92 ? -1.880 7.615 0.561 1.00 90.19 92 ILE A N 1
ATOM 661 C CA . ILE A 1 92 ? -0.549 6.986 0.593 1.00 90.19 92 ILE A CA 1
ATOM 662 C C . ILE A 1 92 ? -0.376 6.055 -0.612 1.00 90.19 92 ILE A C 1
ATOM 664 O O . ILE A 1 92 ? 0.639 6.135 -1.301 1.00 90.19 92 ILE A O 1
ATOM 668 N N . GLY A 1 93 ? -1.373 5.213 -0.903 1.00 89.88 93 GLY A N 1
ATOM 669 C CA . GLY A 1 93 ? -1.349 4.327 -2.070 1.00 89.88 93 GLY A CA 1
ATOM 670 C C . GLY A 1 93 ? -1.235 5.091 -3.390 1.00 89.88 93 GLY A C 1
ATOM 671 O O . GLY A 1 93 ? -0.365 4.793 -4.208 1.00 89.88 93 GLY A O 1
ATOM 672 N N . ALA A 1 94 ? -2.070 6.115 -3.578 1.00 90.94 94 ALA A N 1
ATOM 673 C CA . ALA A 1 94 ? -2.053 6.964 -4.766 1.00 90.94 94 ALA A CA 1
ATOM 674 C C . ALA A 1 94 ? -0.722 7.716 -4.923 1.00 90.94 94 ALA A C 1
ATOM 676 O O . ALA A 1 94 ? -0.179 7.772 -6.024 1.00 90.94 94 ALA A O 1
ATOM 677 N N . GLY A 1 95 ? -0.168 8.248 -3.828 1.00 90.94 95 GLY A N 1
ATOM 678 C CA . GLY A 1 95 ? 1.137 8.909 -3.829 1.00 90.94 95 GLY A CA 1
ATOM 679 C C . GLY A 1 95 ? 2.274 7.958 -4.202 1.00 90.94 95 GLY A C 1
ATOM 680 O O . GLY A 1 95 ? 3.133 8.312 -5.007 1.00 90.94 95 GLY A O 1
ATOM 681 N N . PHE A 1 96 ? 2.251 6.728 -3.685 1.00 89.81 96 PHE A N 1
ATOM 682 C CA . PHE A 1 96 ? 3.250 5.713 -4.018 1.00 89.81 96 PHE A CA 1
ATOM 683 C C . PHE A 1 96 ? 3.175 5.302 -5.497 1.00 89.81 96 PHE A C 1
ATOM 685 O O . PHE A 1 96 ? 4.203 5.204 -6.165 1.00 89.81 96 PHE A O 1
ATOM 692 N N . LEU A 1 97 ? 1.962 5.140 -6.037 1.00 91.88 97 LEU A N 1
ATOM 693 C CA . LEU A 1 97 ? 1.748 4.872 -7.461 1.00 91.88 97 LEU A CA 1
ATOM 694 C C . LEU A 1 97 ? 2.212 6.032 -8.345 1.00 91.88 97 LEU A C 1
ATOM 696 O O . LEU A 1 97 ? 2.899 5.801 -9.334 1.00 91.88 97 LEU A O 1
ATOM 700 N N . ALA A 1 98 ? 1.868 7.269 -7.985 1.00 91.12 98 ALA A N 1
ATOM 701 C CA . ALA A 1 98 ? 2.303 8.453 -8.717 1.00 91.12 98 ALA A CA 1
ATOM 702 C C . ALA A 1 98 ? 3.836 8.571 -8.736 1.00 91.12 98 ALA A C 1
ATOM 704 O O . ALA A 1 98 ? 4.412 8.858 -9.783 1.00 91.12 98 ALA A O 1
ATOM 705 N N . GLY A 1 99 ? 4.499 8.288 -7.610 1.00 88.38 99 GLY A N 1
ATOM 706 C CA . GLY A 1 99 ? 5.958 8.249 -7.526 1.00 88.38 99 GLY A CA 1
ATOM 707 C C . GLY A 1 99 ? 6.575 7.174 -8.424 1.00 88.38 99 GLY A C 1
ATOM 708 O O . GLY A 1 99 ? 7.500 7.465 -9.178 1.00 88.38 99 GLY A O 1
ATOM 709 N N . ALA A 1 100 ? 6.030 5.954 -8.401 1.00 89.00 100 ALA A N 1
ATOM 710 C CA . ALA A 1 100 ? 6.513 4.853 -9.234 1.00 89.00 100 ALA A CA 1
ATOM 711 C C . ALA A 1 100 ? 6.297 5.114 -10.738 1.00 89.00 100 ALA A C 1
ATOM 713 O O . ALA A 1 100 ? 7.180 4.831 -11.551 1.00 89.00 100 ALA A O 1
ATOM 714 N N . LEU A 1 101 ? 5.161 5.714 -11.112 1.00 88.00 101 LEU A N 1
ATOM 715 C CA . LEU A 1 101 ? 4.888 6.144 -12.484 1.00 88.00 101 LEU A CA 1
ATOM 716 C C . LEU A 1 101 ? 5.837 7.259 -12.922 1.00 88.00 101 LEU A C 1
ATOM 718 O O . LEU A 1 101 ? 6.385 7.182 -14.017 1.00 88.00 101 LEU A O 1
ATOM 722 N N . GLY A 1 102 ? 6.076 8.257 -12.068 1.00 85.75 102 GLY A N 1
ATOM 723 C CA . GLY A 1 102 ? 7.039 9.325 -12.337 1.00 85.75 102 GLY A CA 1
ATOM 724 C C . GLY A 1 102 ? 8.444 8.778 -12.587 1.00 85.75 102 GLY A C 1
ATOM 725 O O . GLY A 1 102 ? 9.064 9.123 -13.584 1.00 85.75 102 GLY A O 1
ATOM 726 N N . ALA A 1 103 ? 8.909 7.852 -11.748 1.00 81.38 103 ALA A N 1
ATOM 727 C CA . ALA A 1 103 ? 10.204 7.197 -11.928 1.00 81.38 103 ALA A CA 1
ATOM 728 C C . ALA A 1 103 ? 10.272 6.288 -13.170 1.00 81.38 103 ALA A C 1
ATOM 730 O O . ALA A 1 103 ? 11.354 6.037 -13.691 1.00 81.38 103 ALA A O 1
ATOM 731 N N . SER A 1 104 ? 9.131 5.781 -13.645 1.00 78.56 104 SER A N 1
ATOM 732 C CA . SER A 1 104 ? 9.069 4.908 -14.822 1.00 78.56 104 SER A CA 1
ATOM 733 C C . SER A 1 104 ? 8.924 5.679 -16.137 1.00 78.56 104 SER A C 1
ATOM 735 O O . SER A 1 104 ? 9.303 5.159 -17.183 1.00 78.56 104 SER A O 1
ATOM 737 N N . LEU A 1 105 ? 8.372 6.893 -16.115 1.00 73.12 105 LEU A N 1
ATOM 738 C CA . LEU A 1 105 ? 8.100 7.700 -17.312 1.00 73.12 105 LEU A CA 1
ATOM 739 C C . LEU A 1 105 ? 9.182 8.747 -17.621 1.00 73.12 105 LEU A C 1
ATOM 741 O O . LEU A 1 105 ? 9.197 9.265 -18.736 1.00 73.12 105 LEU A O 1
ATOM 745 N N . ILE A 1 106 ? 10.051 9.056 -16.654 1.00 64.06 106 ILE A N 1
ATOM 746 C CA . ILE A 1 106 ? 11.210 9.956 -16.791 1.00 64.06 106 ILE A CA 1
ATOM 747 C C . ILE A 1 106 ? 12.471 9.121 -17.047 1.00 64.06 106 ILE A C 1
ATOM 749 O O . ILE A 1 106 ? 13.333 9.576 -17.825 1.00 64.06 106 ILE A O 1
#

Sequence (106 aa):
MQTTVKSAAEIEVGPFRYTERAYLATLLCLAIGALALASMVGSHPTSDATLATRMVSVQMIAAYLIVPITSVGGFLCHRAGSKALAGMLPLIGAGFLAGALGASLI

pLDDT: mean 84.02, std 13.4, range [34.22, 93.94]